Protein AF-A0A099P5V4-F1 (afdb_monomer)

Solvent-accessible surface area (backbone atoms only — not comparable to full-atom values): 6683 Å² total; per-residue (Å²): 138,82,89,87,83,86,89,83,86,89,83,87,78,86,81,73,80,55,70,65,63,56,48,53,53,48,50,54,51,50,51,51,51,50,50,51,52,50,52,52,49,51,50,51,52,48,55,48,23,68,74,64,77,38,76,84,77,73,44,71,67,56,54,51,54,46,51,54,50,51,52,50,51,49,50,55,51,50,53,53,48,52,52,53,48,43,53,52,13,63,75,67,76,44,53,56,69,58,49,35,58,73,68,69,57,78,77,91,127

Structure (mmCIF, N/CA/C/O backbone):
data_AF-A0A099P5V4-F1
#
_entry.id   AF-A0A099P5V4-F1
#
loop_
_atom_site.group_PDB
_atom_site.id
_atom_site.type_symbol
_atom_site.label_atom_id
_atom_site.label_alt_id
_atom_site.label_comp_id
_atom_site.label_asym_id
_atom_site.label_entity_id
_atom_site.label_seq_id
_atom_site.pdbx_PDB_ins_code
_atom_site.Cartn_x
_atom_site.Cartn_y
_atom_site.Cartn_z
_atom_site.occupancy
_atom_site.B_iso_or_equiv
_atom_site.auth_seq_id
_atom_site.auth_comp_id
_atom_site.auth_asym_id
_atom_site.auth_atom_id
_atom_site.pdbx_PDB_model_num
ATOM 1 N N . MET A 1 1 ? 25.195 -26.135 -80.500 1.00 47.72 1 MET A N 1
ATOM 2 C CA . MET A 1 1 ? 26.114 -25.546 -79.502 1.00 47.72 1 MET A CA 1
ATOM 3 C C . MET A 1 1 ? 27.207 -24.813 -80.268 1.00 47.72 1 MET A C 1
ATOM 5 O O . MET A 1 1 ? 27.609 -25.393 -81.273 1.00 47.72 1 MET A O 1
ATOM 9 N N . PRO A 1 2 ? 27.705 -23.632 -79.857 1.00 46.94 2 PRO A N 1
ATOM 10 C CA . PRO A 1 2 ? 27.495 -22.953 -78.572 1.00 46.94 2 PRO A CA 1
ATOM 11 C C . PRO A 1 2 ? 27.063 -21.466 -78.682 1.00 46.94 2 PRO A C 1
ATOM 13 O O . PRO A 1 2 ? 27.119 -20.860 -79.745 1.00 46.94 2 PRO A O 1
ATOM 16 N N . ASP A 1 3 ? 26.602 -20.943 -77.544 1.00 38.41 3 ASP A N 1
ATOM 17 C CA . ASP A 1 3 ? 26.937 -19.653 -76.920 1.00 38.41 3 ASP A CA 1
ATOM 18 C C . ASP A 1 3 ? 26.906 -18.356 -77.751 1.00 38.41 3 ASP A C 1
ATOM 20 O O . ASP A 1 3 ? 27.749 -18.112 -78.605 1.00 38.41 3 ASP A O 1
ATOM 24 N N . ASN A 1 4 ? 26.046 -17.406 -77.372 1.00 42.34 4 ASN A N 1
ATOM 25 C 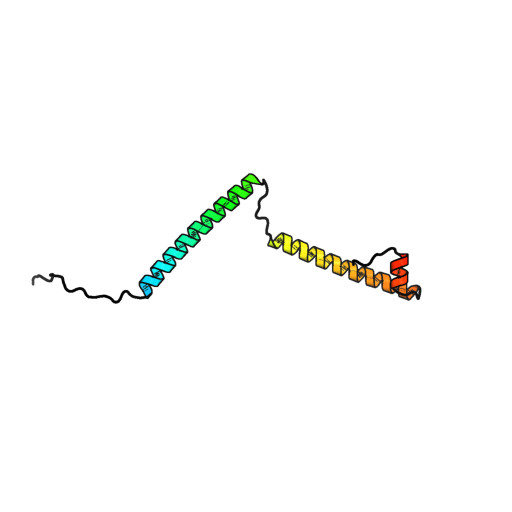CA . ASN A 1 4 ? 26.421 -16.469 -76.307 1.00 42.34 4 ASN A CA 1
ATOM 26 C C . ASN A 1 4 ? 25.240 -15.545 -75.969 1.00 42.34 4 ASN A C 1
ATOM 28 O O . ASN A 1 4 ? 24.699 -14.836 -76.816 1.00 42.34 4 ASN A O 1
ATOM 32 N N . VAL A 1 5 ? 24.828 -15.593 -74.711 1.00 46.56 5 VAL A N 1
ATOM 33 C CA . VAL A 1 5 ? 23.662 -14.915 -74.151 1.00 46.56 5 VAL A CA 1
ATOM 34 C C . VAL A 1 5 ? 24.185 -13.760 -73.277 1.00 46.56 5 VAL A C 1
ATOM 36 O O . VAL A 1 5 ? 25.009 -14.005 -72.402 1.00 46.56 5 VAL A O 1
ATOM 39 N N . ILE A 1 6 ? 23.640 -12.547 -73.524 1.00 43.12 6 ILE A N 1
ATOM 40 C CA . ILE A 1 6 ? 23.657 -11.246 -72.774 1.00 43.12 6 ILE A CA 1
ATOM 41 C C . ILE A 1 6 ? 25.022 -10.504 -72.639 1.00 43.12 6 ILE A C 1
ATOM 43 O O . ILE A 1 6 ? 26.058 -11.148 -72.761 1.00 43.12 6 ILE A O 1
ATOM 47 N N . PRO A 1 7 ? 25.094 -9.175 -72.333 1.00 54.56 7 PRO A N 1
ATOM 48 C CA . PRO A 1 7 ? 24.034 -8.158 -72.164 1.00 54.56 7 PRO A CA 1
ATOM 49 C C . PRO A 1 7 ? 24.331 -6.724 -72.672 1.00 54.56 7 PRO A C 1
ATOM 51 O O . PRO A 1 7 ? 25.476 -6.284 -72.740 1.00 54.56 7 PRO A O 1
ATOM 54 N N . ARG A 1 8 ? 23.284 -5.906 -72.877 1.00 42.66 8 ARG A N 1
ATOM 55 C CA . ARG A 1 8 ? 23.420 -4.455 -72.669 1.00 42.66 8 ARG A CA 1
ATOM 56 C C . ARG A 1 8 ? 22.180 -3.868 -72.009 1.00 42.66 8 ARG A C 1
ATOM 58 O O . ARG A 1 8 ? 21.088 -3.874 -72.563 1.00 42.66 8 ARG A O 1
ATOM 65 N N . GLU A 1 9 ? 22.417 -3.436 -70.781 1.00 49.00 9 GLU A N 1
ATOM 66 C CA . GLU A 1 9 ? 21.536 -2.680 -69.912 1.00 49.00 9 GLU A CA 1
ATOM 67 C C . GLU A 1 9 ? 20.928 -1.446 -70.591 1.00 49.00 9 GLU A C 1
ATOM 69 O O . GLU A 1 9 ? 21.418 -0.966 -71.613 1.00 49.00 9 GLU A O 1
ATOM 74 N N . MET A 1 10 ? 19.967 -0.873 -69.862 1.00 44.94 10 MET A N 1
ATOM 75 C CA . MET A 1 10 ? 19.507 0.519 -69.883 1.00 44.94 10 MET A CA 1
ATOM 76 C C . MET A 1 10 ? 18.119 0.717 -70.483 1.00 44.94 10 MET A C 1
ATOM 78 O O . MET A 1 10 ? 17.961 1.092 -71.636 1.00 44.94 10 MET A O 1
ATOM 82 N N . LEU A 1 11 ? 17.110 0.557 -69.623 1.00 38.97 11 LEU A N 1
ATOM 83 C CA . LEU A 1 11 ? 16.170 1.640 -69.320 1.00 38.97 11 LEU A CA 1
ATOM 84 C C . LEU A 1 11 ? 15.449 1.317 -68.009 1.00 38.97 11 LEU A C 1
ATOM 86 O O . LEU A 1 11 ? 14.443 0.616 -67.947 1.00 38.97 11 LEU A O 1
ATOM 90 N N . ALA A 1 12 ? 16.049 1.823 -66.937 1.00 43.69 12 ALA A N 1
ATOM 91 C CA . ALA A 1 12 ? 15.450 1.912 -65.626 1.00 43.69 12 ALA A CA 1
ATOM 92 C C . ALA A 1 12 ? 14.345 2.974 -65.635 1.00 43.69 12 ALA A C 1
ATOM 94 O O . ALA A 1 12 ? 14.634 4.149 -65.832 1.00 43.69 12 ALA A O 1
ATOM 95 N N . THR A 1 13 ? 13.117 2.570 -65.319 1.00 44.72 13 THR A N 1
ATOM 96 C CA . THR A 1 13 ? 12.173 3.374 -64.524 1.00 44.72 13 THR A CA 1
ATOM 97 C C . THR A 1 13 ? 11.353 2.459 -63.607 1.00 44.72 13 THR A C 1
ATOM 99 O O . THR A 1 13 ? 10.133 2.552 -63.510 1.00 44.72 13 THR A O 1
ATOM 102 N N . SER A 1 14 ? 12.027 1.573 -62.865 1.00 41.53 14 SER A N 1
ATOM 103 C CA . SER A 1 14 ? 11.439 0.953 -61.673 1.00 41.53 14 SER A CA 1
ATOM 104 C C . SER A 1 14 ? 11.407 1.985 -60.537 1.00 41.53 14 SER A C 1
ATOM 106 O O . SER A 1 14 ? 12.290 2.024 -59.683 1.00 41.53 14 SER A O 1
ATOM 108 N N . SER A 1 15 ? 10.404 2.862 -60.542 1.00 51.25 15 SER A N 1
ATOM 109 C CA . SER A 1 15 ? 10.102 3.746 -59.408 1.00 51.25 15 SER A CA 1
ATOM 110 C C . SER A 1 15 ? 8.811 3.313 -58.716 1.00 51.25 15 SER A C 1
ATOM 112 O O . SER A 1 15 ? 7.896 4.102 -58.498 1.00 51.25 15 SER A O 1
ATOM 114 N N . THR A 1 16 ? 8.754 2.045 -58.330 1.00 48.59 16 THR A N 1
ATOM 115 C CA . THR A 1 16 ? 7.867 1.551 -57.276 1.00 48.59 16 THR A CA 1
ATOM 116 C C . THR A 1 16 ? 8.771 1.084 -56.149 1.00 48.59 16 THR A C 1
ATOM 118 O O . THR A 1 16 ? 9.144 -0.080 -56.066 1.00 48.59 16 THR A O 1
ATOM 121 N N . VAL A 1 17 ? 9.227 2.026 -55.322 1.00 53.44 17 VAL A N 1
ATOM 122 C CA . VAL A 1 17 ? 9.925 1.681 -54.080 1.00 53.44 17 VAL A CA 1
ATOM 123 C C . VAL A 1 17 ? 8.899 0.979 -53.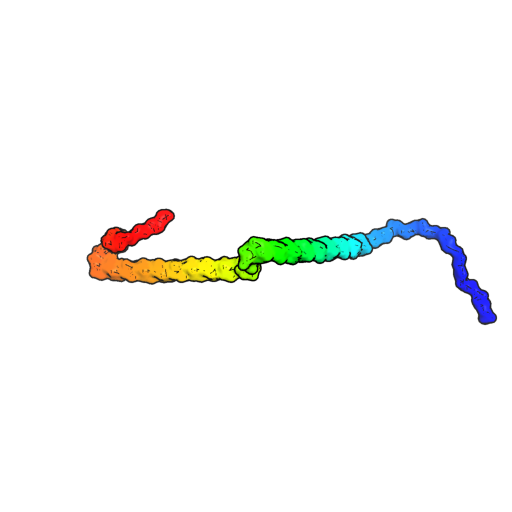200 1.00 53.44 17 VAL A C 1
ATOM 125 O O . VAL A 1 17 ? 8.028 1.646 -52.641 1.00 53.44 17 VAL A O 1
ATOM 128 N N . ASP A 1 18 ? 8.981 -0.349 -53.134 1.00 57.62 18 ASP A N 1
ATOM 129 C CA . ASP A 1 18 ? 8.051 -1.189 -52.392 1.00 57.62 18 ASP A CA 1
ATOM 130 C C . ASP A 1 18 ? 7.841 -0.645 -50.968 1.00 57.62 18 ASP A C 1
ATOM 132 O O . ASP A 1 18 ? 8.817 -0.436 -50.232 1.00 57.62 18 ASP A O 1
ATOM 136 N N . PRO A 1 19 ? 6.585 -0.411 -50.537 1.00 63.28 19 PRO A N 1
ATOM 137 C CA . PRO A 1 19 ? 6.285 0.089 -49.194 1.00 63.28 19 PRO A CA 1
ATOM 138 C C . PRO A 1 19 ? 6.833 -0.845 -48.102 1.00 63.28 19 PRO A C 1
ATOM 140 O O . PRO A 1 19 ? 7.186 -0.390 -47.013 1.00 63.28 19 PRO A O 1
ATOM 143 N N . ASN A 1 20 ? 6.996 -2.128 -48.433 1.00 66.12 20 ASN A N 1
ATOM 144 C CA . ASN A 1 20 ? 7.547 -3.161 -47.565 1.00 66.12 20 ASN A CA 1
ATOM 145 C C . ASN A 1 20 ? 9.032 -2.919 -47.226 1.00 66.12 20 ASN A C 1
ATOM 147 O O . ASN A 1 20 ? 9.436 -2.990 -46.070 1.00 66.12 20 ASN A O 1
ATOM 151 N N . LEU A 1 21 ? 9.834 -2.482 -48.203 1.00 70.88 21 LEU A N 1
ATOM 152 C CA . LEU A 1 21 ? 11.264 -2.219 -48.008 1.00 70.88 21 LEU A CA 1
ATOM 153 C C . LEU A 1 21 ? 11.516 -0.984 -47.124 1.00 70.88 21 LEU A C 1
ATOM 155 O O . LEU A 1 21 ? 12.510 -0.901 -46.399 1.00 70.88 21 LEU A O 1
ATOM 159 N N . ARG A 1 22 ? 10.616 0.007 -47.176 1.00 73.44 22 ARG A N 1
ATOM 160 C CA . ARG A 1 22 ? 10.660 1.179 -46.282 1.00 73.44 22 ARG A CA 1
ATOM 161 C C . ARG A 1 22 ? 10.294 0.794 -44.850 1.00 73.44 22 ARG A C 1
ATOM 163 O O . ARG A 1 22 ? 10.914 1.297 -43.914 1.00 73.44 22 ARG A O 1
ATOM 170 N N . LEU A 1 23 ? 9.320 -0.100 -44.687 1.00 74.62 23 LEU A N 1
ATOM 171 C CA . LEU A 1 23 ? 8.893 -0.601 -43.386 1.00 74.62 23 LEU A CA 1
ATOM 172 C C . LEU A 1 23 ? 9.993 -1.435 -42.716 1.00 74.62 23 LEU A C 1
ATOM 174 O O . LEU A 1 23 ? 10.329 -1.169 -41.567 1.00 74.62 23 LEU A O 1
ATOM 178 N N . GLU A 1 24 ? 10.639 -2.341 -43.451 1.00 78.31 24 GLU A N 1
ATOM 179 C CA . GLU A 1 24 ? 11.770 -3.132 -42.946 1.00 78.31 24 GLU A CA 1
ATOM 180 C C . GLU A 1 24 ? 12.950 -2.262 -42.497 1.00 78.31 24 GLU A C 1
ATOM 182 O O . GLU A 1 24 ? 13.543 -2.499 -41.445 1.00 78.31 24 GLU A O 1
ATOM 187 N N . LYS A 1 25 ? 13.277 -1.207 -43.255 1.00 80.44 25 LYS A N 1
ATOM 188 C CA . LYS A 1 25 ? 14.321 -0.245 -42.862 1.00 80.44 25 LYS A CA 1
ATOM 189 C C . LYS A 1 25 ? 13.963 0.497 -41.574 1.00 80.44 25 LYS A C 1
ATOM 191 O O . LYS A 1 25 ? 14.839 0.727 -40.742 1.00 80.44 25 LYS A O 1
ATOM 196 N N . ASN A 1 26 ? 12.692 0.857 -41.397 1.00 80.88 26 ASN A N 1
ATOM 197 C CA . ASN A 1 26 ? 12.220 1.509 -40.178 1.00 80.88 26 ASN A CA 1
ATOM 198 C C . ASN A 1 26 ? 12.237 0.559 -38.977 1.00 80.88 26 ASN A C 1
ATOM 200 O O . ASN A 1 26 ? 12.664 0.983 -37.907 1.00 80.88 26 ASN A O 1
ATOM 204 N N . ILE A 1 27 ? 11.836 -0.703 -39.159 1.00 84.50 27 ILE A N 1
ATOM 205 C CA . ILE A 1 27 ? 11.893 -1.742 -38.122 1.00 84.50 27 ILE A CA 1
ATOM 206 C C . ILE A 1 27 ? 13.338 -1.947 -37.672 1.00 84.50 27 ILE A C 1
ATOM 208 O O . ILE A 1 27 ? 13.620 -1.781 -36.493 1.00 84.50 27 ILE A O 1
ATOM 212 N N . ARG A 1 28 ? 14.279 -2.153 -38.603 1.00 84.69 28 ARG A N 1
ATOM 213 C CA . ARG A 1 28 ? 15.705 -2.305 -38.263 1.00 84.69 28 ARG A CA 1
ATOM 214 C C . ARG A 1 28 ? 16.266 -1.085 -37.539 1.00 84.69 28 ARG A C 1
ATOM 216 O O . ARG A 1 28 ? 17.032 -1.219 -36.591 1.00 84.69 28 ARG A O 1
ATOM 223 N N . ARG A 1 29 ? 15.885 0.124 -37.964 1.00 87.38 29 ARG A N 1
ATOM 224 C CA . ARG A 1 29 ? 16.298 1.359 -37.282 1.00 87.38 29 ARG A CA 1
ATOM 225 C C . ARG A 1 29 ? 15.753 1.416 -35.854 1.00 87.38 29 ARG A C 1
ATOM 227 O O . ARG A 1 29 ? 16.499 1.768 -34.949 1.00 87.38 29 ARG A O 1
ATOM 234 N N . LEU A 1 30 ? 14.480 1.078 -35.661 1.00 82.50 30 LEU A N 1
ATOM 235 C CA . LEU A 1 30 ? 13.834 1.043 -34.347 1.00 82.50 30 LEU A CA 1
ATOM 236 C C . LEU A 1 30 ? 14.427 -0.048 -33.449 1.00 82.50 30 LEU A C 1
ATOM 238 O O . LEU A 1 30 ? 14.612 0.192 -32.264 1.00 82.50 30 LEU A O 1
ATOM 242 N N . GLU A 1 31 ? 14.778 -1.208 -34.000 1.00 82.19 31 GLU A N 1
ATOM 243 C CA . GLU A 1 31 ? 15.463 -2.287 -33.281 1.00 82.19 31 GLU A CA 1
ATOM 244 C C . GLU A 1 31 ? 16.848 -1.849 -32.804 1.00 82.19 31 GLU A C 1
ATOM 246 O O . GLU A 1 31 ? 17.179 -2.047 -31.639 1.00 82.19 31 GLU A O 1
ATOM 251 N N . VAL A 1 32 ? 17.626 -1.182 -33.663 1.00 87.75 32 VAL A N 1
ATOM 252 C CA . VAL A 1 32 ? 18.927 -0.609 -33.283 1.00 87.75 32 VAL A CA 1
ATOM 253 C C . VAL A 1 32 ? 18.755 0.481 -32.224 1.00 87.75 32 VAL A C 1
ATOM 255 O O . VAL A 1 32 ? 19.504 0.515 -31.255 1.00 87.75 32 VAL A O 1
ATOM 258 N N . GLN A 1 33 ? 17.748 1.347 -32.356 1.00 84.00 33 GLN A N 1
ATOM 259 C CA . GLN A 1 33 ? 17.452 2.366 -31.345 1.00 84.00 33 GLN A CA 1
ATOM 260 C C . GLN A 1 33 ? 17.031 1.746 -30.009 1.00 84.00 33 GLN A C 1
ATOM 262 O O . GLN A 1 33 ? 17.485 2.202 -28.966 1.00 84.00 33 GLN A O 1
ATOM 267 N N . LEU A 1 34 ? 16.213 0.692 -30.025 1.00 80.31 34 LEU A N 1
ATOM 268 C CA . LEU A 1 34 ? 15.830 -0.046 -28.824 1.00 80.31 34 LEU A CA 1
ATOM 269 C C . LEU A 1 34 ? 17.024 -0.743 -28.185 1.00 80.31 34 LEU A C 1
ATOM 271 O O . LEU A 1 34 ? 17.126 -0.757 -26.962 1.00 80.31 34 LEU A O 1
ATOM 275 N N . GLN A 1 35 ? 17.910 -1.320 -28.990 1.00 84.62 35 GLN A N 1
ATOM 276 C CA . GLN A 1 35 ? 19.112 -1.973 -28.497 1.00 84.62 35 GLN A CA 1
ATOM 277 C C . GLN A 1 35 ? 20.054 -0.956 -27.845 1.00 84.62 35 GLN A C 1
ATOM 279 O O . GLN A 1 35 ? 20.443 -1.143 -26.696 1.00 84.62 35 GLN A O 1
ATOM 284 N N . ASN A 1 36 ? 20.316 0.166 -28.518 1.00 85.25 36 ASN A N 1
ATOM 285 C CA . ASN A 1 36 ? 21.129 1.250 -27.972 1.00 85.25 36 ASN A CA 1
ATOM 286 C C . ASN A 1 36 ? 20.515 1.818 -26.687 1.00 85.25 36 ASN A C 1
ATOM 288 O O . ASN A 1 36 ? 21.218 1.998 -25.700 1.00 85.25 36 ASN A O 1
ATOM 292 N N . LEU A 1 37 ? 19.195 2.029 -26.657 1.00 81.75 37 LEU A N 1
ATOM 293 C CA . LEU A 1 37 ? 18.503 2.545 -25.477 1.00 81.75 37 LEU A CA 1
ATOM 294 C C . LEU A 1 37 ? 18.543 1.553 -24.305 1.00 81.75 37 LEU A C 1
ATOM 296 O O . LEU A 1 37 ? 18.694 1.959 -23.156 1.00 81.75 37 LEU A O 1
ATOM 300 N N . LYS A 1 38 ? 18.441 0.245 -24.576 1.00 76.56 38 LYS A N 1
ATOM 301 C CA . LYS A 1 38 ? 18.609 -0.803 -23.557 1.00 76.56 38 LYS A CA 1
ATOM 302 C C . LYS A 1 38 ? 20.030 -0.831 -23.006 1.00 76.56 38 LYS A C 1
ATOM 304 O O . LYS A 1 38 ? 20.202 -0.993 -21.802 1.00 76.56 38 LYS A O 1
ATOM 309 N N . GLU A 1 39 ? 21.032 -0.666 -23.862 1.00 83.38 39 GLU A N 1
ATOM 310 C CA . GLU A 1 39 ? 22.438 -0.611 -23.456 1.00 83.38 39 GLU A CA 1
ATOM 311 C C . GLU A 1 39 ? 22.750 0.649 -22.643 1.00 83.38 39 GLU A C 1
ATOM 313 O O . GLU A 1 39 ? 23.421 0.560 -2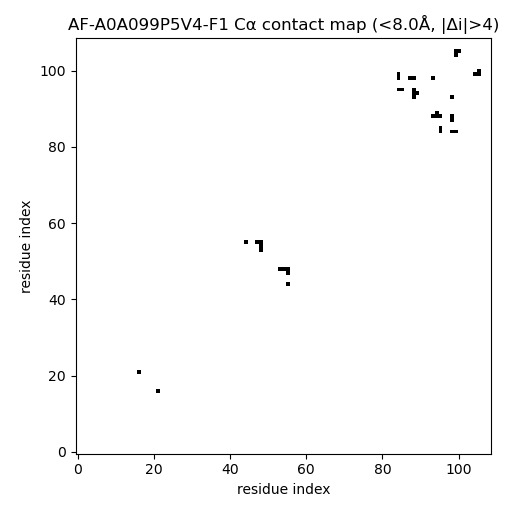1.616 1.00 83.38 39 GLU A O 1
ATOM 318 N N . GLU A 1 40 ? 22.224 1.808 -23.042 1.00 82.62 40 GLU A N 1
ATOM 319 C CA . GLU A 1 40 ? 22.321 3.051 -22.270 1.00 82.62 40 GLU A CA 1
ATOM 320 C C . GLU A 1 40 ? 21.632 2.918 -20.912 1.00 82.62 40 GLU A C 1
ATOM 322 O O . GLU A 1 40 ? 22.208 3.280 -19.889 1.00 82.62 40 GLU A O 1
ATOM 327 N N . HIS A 1 41 ? 20.438 2.324 -20.873 1.00 77.62 41 HIS A N 1
ATOM 328 C CA . HIS A 1 41 ? 19.731 2.070 -19.624 1.00 77.62 41 HIS A CA 1
ATOM 329 C C . HIS A 1 41 ? 20.498 1.097 -18.718 1.00 77.62 41 HIS A C 1
ATOM 331 O O . HIS A 1 41 ? 20.572 1.315 -17.512 1.00 77.62 41 HIS A O 1
ATOM 337 N N . ALA A 1 42 ? 21.095 0.039 -19.276 1.00 76.00 42 ALA A N 1
ATOM 338 C CA . ALA A 1 42 ? 21.907 -0.909 -18.516 1.00 76.00 42 ALA A CA 1
ATOM 339 C C . ALA A 1 42 ? 23.154 -0.239 -17.917 1.00 76.00 42 ALA A C 1
ATOM 341 O O . ALA A 1 42 ? 23.448 -0.446 -16.741 1.00 76.00 42 ALA A O 1
ATOM 342 N N . LYS A 1 43 ? 23.839 0.615 -18.689 1.00 82.25 43 LYS A N 1
ATOM 343 C CA . LYS A 1 43 ? 24.992 1.395 -18.214 1.00 82.25 43 LYS A CA 1
ATOM 344 C C . LYS A 1 43 ? 24.599 2.388 -17.126 1.00 82.25 43 LYS A C 1
ATOM 346 O O . LYS A 1 43 ? 25.226 2.411 -16.074 1.00 82.25 43 LYS A O 1
ATOM 351 N N . LEU A 1 44 ? 23.531 3.157 -17.337 1.00 77.88 44 LEU A N 1
ATOM 352 C CA . LEU A 1 44 ? 23.040 4.114 -16.345 1.00 77.88 44 LEU A CA 1
ATOM 353 C C . LEU A 1 44 ? 22.593 3.415 -15.058 1.00 77.88 44 LEU A C 1
ATOM 355 O O . LEU A 1 44 ? 22.916 3.888 -13.974 1.00 77.88 44 LEU A O 1
ATOM 359 N N . ALA A 1 45 ? 21.899 2.278 -15.160 1.00 69.44 45 ALA A N 1
ATOM 360 C CA . ALA A 1 45 ? 21.495 1.478 -14.006 1.00 69.44 45 ALA A CA 1
ATOM 361 C C . ALA A 1 45 ? 22.704 0.923 -13.236 1.00 69.44 45 ALA A C 1
ATOM 363 O O . ALA A 1 45 ? 22.693 0.913 -12.004 1.00 69.44 45 ALA A O 1
ATOM 364 N N . GLN A 1 46 ? 23.752 0.503 -13.949 1.00 72.88 46 GLN A N 1
ATOM 365 C CA . GLN A 1 46 ? 25.005 0.061 -13.348 1.00 72.88 46 GLN A CA 1
ATOM 366 C C . GLN A 1 46 ? 25.723 1.215 -12.631 1.00 72.88 46 GLN A C 1
ATOM 368 O O . GLN A 1 46 ? 26.035 1.090 -11.450 1.00 72.88 46 GLN A O 1
ATOM 373 N N . GLU A 1 47 ? 25.906 2.363 -13.289 1.00 74.56 47 GLU A N 1
ATOM 374 C CA . GLU A 1 47 ? 26.537 3.547 -12.688 1.00 74.56 47 GLU A CA 1
ATOM 375 C C . GLU A 1 47 ? 25.770 4.062 -11.461 1.00 74.56 47 GLU A C 1
ATOM 377 O O . GLU A 1 47 ? 26.366 4.491 -10.471 1.00 74.56 47 GLU A O 1
ATOM 382 N N . LEU A 1 48 ? 24.438 4.014 -11.509 1.00 63.97 48 LEU A N 1
ATOM 383 C CA . LEU A 1 48 ? 23.571 4.356 -10.385 1.00 63.97 48 LEU A CA 1
ATOM 384 C C . LEU A 1 48 ? 23.765 3.380 -9.220 1.00 63.97 48 LEU A C 1
ATOM 386 O O . LEU A 1 48 ? 23.929 3.829 -8.083 1.00 63.97 48 LEU A O 1
ATOM 390 N N . SER A 1 49 ? 23.797 2.073 -9.495 1.00 61.66 49 SER A N 1
ATOM 391 C CA . SER A 1 49 ? 24.032 1.032 -8.487 1.00 61.66 49 SER A CA 1
ATOM 392 C C . SER A 1 49 ? 25.415 1.147 -7.840 1.00 61.66 49 SER A C 1
ATOM 394 O O . SER A 1 49 ? 25.551 0.917 -6.639 1.00 61.66 49 SER A O 1
ATOM 396 N N . GLU A 1 50 ? 26.438 1.510 -8.613 1.00 63.09 50 GLU A N 1
ATOM 397 C CA . GLU A 1 50 ? 27.805 1.716 -8.123 1.00 63.09 50 GLU A CA 1
ATOM 398 C C . GLU A 1 50 ? 27.909 2.976 -7.248 1.00 63.09 50 GLU A C 1
ATOM 400 O O . GLU A 1 50 ? 28.573 2.955 -6.213 1.00 63.09 50 GLU A O 1
ATOM 405 N N . LYS A 1 51 ? 27.207 4.062 -7.607 1.00 60.56 51 LYS A N 1
ATOM 406 C CA . LYS A 1 51 ? 27.235 5.336 -6.861 1.00 60.56 51 LYS A CA 1
ATOM 407 C C . LYS A 1 51 ? 26.405 5.342 -5.578 1.00 60.56 51 LYS A C 1
ATOM 409 O O . LYS A 1 51 ? 26.743 6.075 -4.654 1.00 60.56 51 LYS A O 1
ATOM 414 N N . THR A 1 52 ? 25.320 4.574 -5.508 1.00 54.31 52 THR A N 1
ATOM 415 C CA . THR A 1 52 ? 24.435 4.554 -4.324 1.00 54.31 52 THR A CA 1
ATOM 416 C C . THR A 1 52 ? 24.706 3.394 -3.371 1.00 54.31 52 THR A C 1
ATOM 418 O O . THR A 1 52 ? 24.119 3.359 -2.293 1.00 54.31 52 THR A O 1
ATOM 421 N N . GLY A 1 53 ? 25.573 2.435 -3.728 1.00 53.31 53 GLY A N 1
ATOM 422 C CA . GLY A 1 53 ? 25.840 1.246 -2.901 1.00 53.31 53 GLY A CA 1
ATOM 423 C C . GLY A 1 53 ? 24.600 0.375 -2.647 1.00 53.31 53 GLY A C 1
ATOM 424 O O . GLY A 1 53 ? 24.647 -0.589 -1.886 1.00 53.31 53 GLY A O 1
ATOM 425 N N . GLN A 1 54 ? 23.485 0.710 -3.289 1.00 52.53 54 GLN A N 1
ATOM 426 C CA . GLN A 1 54 ? 22.229 0.000 -3.264 1.00 52.53 54 GLN A CA 1
ATOM 427 C C . GLN A 1 54 ? 22.048 -0.572 -4.656 1.00 52.53 54 GLN A C 1
ATOM 429 O O . GLN A 1 54 ? 22.084 0.149 -5.650 1.00 52.53 54 GLN A O 1
ATOM 434 N N . GLN A 1 55 ? 21.840 -1.885 -4.728 1.00 51.12 55 GLN A N 1
ATOM 435 C CA . GLN A 1 55 ? 21.150 -2.467 -5.869 1.00 51.12 55 GLN A CA 1
ATOM 436 C C . GLN A 1 55 ? 19.860 -1.657 -6.027 1.00 51.12 55 GLN A C 1
ATOM 438 O O . GLN A 1 55 ? 18.950 -1.825 -5.227 1.00 51.12 55 GLN A O 1
ATOM 443 N N . ILE A 1 56 ? 19.797 -0.742 -6.999 1.00 52.78 56 ILE A N 1
ATOM 444 C CA . ILE A 1 56 ? 18.603 0.073 -7.303 1.00 52.78 56 ILE A CA 1
ATOM 445 C C . ILE A 1 56 ? 17.501 -0.792 -7.947 1.00 52.78 56 ILE A C 1
ATOM 447 O O . ILE A 1 56 ? 16.376 -0.351 -8.165 1.00 52.78 56 ILE A O 1
ATOM 451 N N . ILE A 1 57 ? 17.789 -2.078 -8.157 1.00 55.91 57 ILE A N 1
ATOM 452 C CA . ILE A 1 57 ? 16.857 -3.073 -8.667 1.00 55.91 57 ILE A CA 1
ATOM 453 C C . ILE A 1 57 ? 16.528 -4.140 -7.601 1.00 55.91 57 ILE A C 1
ATOM 455 O O . ILE A 1 57 ? 16.795 -5.317 -7.832 1.00 55.91 57 ILE A O 1
ATOM 459 N N . PRO A 1 58 ? 15.920 -3.831 -6.440 1.00 52.59 58 PRO A N 1
ATOM 460 C CA . PRO A 1 58 ? 15.135 -4.812 -5.727 1.00 52.59 58 PRO A CA 1
ATOM 461 C C . PRO A 1 58 ? 13.679 -4.415 -5.948 1.00 52.59 58 PRO A C 1
ATOM 463 O O . PRO A 1 58 ? 13.087 -3.723 -5.127 1.00 52.59 58 PRO A O 1
ATOM 466 N N . ASP A 1 59 ? 13.148 -4.816 -7.104 1.00 61.22 59 ASP A N 1
ATOM 467 C CA . ASP A 1 59 ? 11.723 -4.961 -7.375 1.00 61.22 59 ASP A CA 1
ATOM 468 C C . ASP A 1 59 ? 10.838 -3.878 -6.737 1.00 61.22 59 ASP A C 1
ATOM 470 O O . ASP A 1 59 ? 10.242 -4.091 -5.678 1.00 61.22 59 ASP A O 1
ATOM 474 N N . TYR A 1 60 ? 10.656 -2.740 -7.412 1.00 63.88 60 TYR A N 1
ATOM 475 C CA . TYR A 1 60 ? 9.554 -1.816 -7.097 1.00 63.88 60 TYR A CA 1
ATOM 476 C C . TYR A 1 60 ? 8.235 -2.581 -6.858 1.00 63.88 60 TYR A C 1
ATOM 478 O O . TYR A 1 60 ? 7.473 -2.284 -5.942 1.00 63.88 60 TYR A O 1
ATOM 486 N N . GLU A 1 61 ? 8.019 -3.654 -7.621 1.00 67.69 61 GLU A N 1
ATOM 487 C CA . GLU A 1 61 ? 6.904 -4.577 -7.451 1.00 67.69 61 GLU A CA 1
ATOM 488 C C . GLU A 1 61 ? 6.886 -5.292 -6.086 1.00 67.69 61 GLU A C 1
ATOM 490 O O . GLU A 1 61 ? 5.820 -5.482 -5.503 1.00 67.69 61 GLU A O 1
ATOM 495 N N . LYS A 1 62 ? 8.040 -5.682 -5.538 1.00 72.12 62 LYS A N 1
ATOM 496 C CA . LYS A 1 62 ? 8.166 -6.322 -4.221 1.00 72.12 62 LYS A CA 1
ATOM 497 C C . LYS A 1 62 ? 7.888 -5.337 -3.095 1.00 72.12 62 LYS A C 1
ATOM 499 O O . LYS A 1 62 ? 7.196 -5.720 -2.150 1.00 72.12 62 LYS A O 1
ATOM 504 N N . GLU A 1 63 ? 8.365 -4.099 -3.204 1.00 76.81 63 GLU A N 1
ATOM 505 C CA . GLU A 1 63 ? 8.069 -3.059 -2.212 1.00 76.81 63 GLU A CA 1
ATOM 506 C C . GLU A 1 63 ? 6.596 -2.631 -2.285 1.00 76.81 63 GLU A C 1
ATOM 508 O O . GLU A 1 63 ? 5.911 -2.591 -1.266 1.00 76.81 63 GLU A O 1
ATOM 513 N N . MET A 1 64 ? 6.037 -2.478 -3.489 1.00 76.19 64 MET A N 1
ATOM 514 C CA . MET A 1 64 ? 4.602 -2.254 -3.685 1.00 76.19 64 MET A CA 1
ATOM 515 C C . MET A 1 64 ? 3.766 -3.407 -3.102 1.00 76.19 64 MET A C 1
ATOM 517 O O . MET A 1 64 ? 2.834 -3.181 -2.331 1.00 76.19 64 MET A O 1
ATOM 521 N N . LYS A 1 65 ? 4.129 -4.667 -3.382 1.00 80.31 65 LYS A N 1
ATOM 522 C CA . LYS A 1 65 ? 3.485 -5.857 -2.792 1.00 80.31 65 LYS A CA 1
ATOM 523 C C . LYS A 1 65 ? 3.645 -5.918 -1.274 1.00 80.31 65 LYS A C 1
ATOM 525 O O . LYS A 1 65 ? 2.803 -6.512 -0.596 1.00 80.31 65 LYS A O 1
ATOM 530 N N . ARG A 1 66 ? 4.734 -5.385 -0.718 1.00 82.75 66 ARG A N 1
ATOM 531 C CA . ARG A 1 66 ? 4.940 -5.284 0.731 1.00 82.75 66 ARG A CA 1
ATOM 532 C C . ARG A 1 66 ? 4.006 -4.235 1.328 1.00 82.75 66 ARG A C 1
ATOM 534 O O . ARG A 1 66 ? 3.318 -4.563 2.291 1.00 82.75 66 ARG A O 1
ATOM 541 N N . HIS A 1 67 ? 3.898 -3.055 0.724 1.00 83.62 67 HIS A N 1
ATOM 542 C CA . HIS A 1 67 ? 2.963 -2.016 1.157 1.00 83.62 67 HIS A CA 1
ATOM 543 C C . HIS A 1 67 ? 1.501 -2.463 1.069 1.00 83.62 67 HIS A C 1
ATOM 545 O O . HIS A 1 67 ? 0.764 -2.311 2.039 1.00 83.62 67 HIS A O 1
ATOM 551 N N . ILE A 1 68 ? 1.091 -3.118 -0.023 1.00 83.50 68 ILE A N 1
ATOM 552 C CA . ILE A 1 68 ? -0.266 -3.676 -0.160 1.00 83.50 68 ILE A CA 1
ATOM 553 C C . ILE A 1 68 ? -0.553 -4.696 0.952 1.00 83.50 68 ILE A C 1
ATOM 555 O O . ILE A 1 68 ? -1.623 -4.678 1.560 1.00 83.50 68 ILE A O 1
ATOM 559 N N . ARG A 1 69 ? 0.411 -5.574 1.266 1.00 88.81 69 ARG A N 1
ATOM 560 C CA . ARG A 1 69 ? 0.268 -6.547 2.362 1.00 88.81 69 ARG A CA 1
ATOM 561 C C . ARG A 1 69 ? 0.178 -5.879 3.729 1.00 88.81 69 ARG A C 1
ATOM 563 O O . ARG A 1 69 ? -0.615 -6.318 4.556 1.00 88.81 69 ARG A O 1
ATOM 570 N N . GLN A 1 70 ? 0.973 -4.840 3.970 1.00 89.44 70 GLN A N 1
ATOM 571 C CA . GLN A 1 70 ? 0.921 -4.075 5.215 1.00 89.44 70 GLN A CA 1
ATOM 572 C C . GLN A 1 70 ? -0.429 -3.375 5.383 1.00 89.44 70 GLN A C 1
ATOM 574 O O . GLN A 1 70 ? -1.015 -3.474 6.455 1.00 89.44 70 GLN A O 1
ATOM 579 N N . LEU A 1 71 ? -0.954 -2.758 4.322 1.00 90.19 71 LEU A N 1
ATOM 580 C CA . LEU A 1 71 ? -2.255 -2.091 4.352 1.00 90.19 71 LEU A CA 1
ATOM 581 C C . LEU A 1 71 ? -3.393 -3.086 4.604 1.00 90.19 71 LEU A C 1
ATOM 583 O O . LEU A 1 71 ? -4.242 -2.851 5.457 1.00 90.19 71 LEU A O 1
ATOM 587 N N . LYS A 1 72 ? -3.369 -4.243 3.929 1.00 90.56 72 LYS A N 1
ATOM 588 C CA . LYS A 1 72 ? -4.341 -5.320 4.165 1.00 90.56 72 LYS A CA 1
ATOM 589 C C . LYS A 1 72 ? -4.301 -5.804 5.614 1.00 90.56 72 LYS A C 1
ATOM 591 O O . LYS A 1 72 ? -5.344 -5.926 6.241 1.00 90.56 72 LYS A O 1
ATOM 596 N N . LYS A 1 73 ? -3.099 -6.027 6.156 1.00 91.12 73 LYS A N 1
ATOM 597 C CA . LYS A 1 73 ? -2.910 -6.460 7.545 1.00 91.12 73 LYS A CA 1
ATOM 598 C C . LYS A 1 73 ? -3.383 -5.405 8.549 1.00 91.12 73 LYS A C 1
ATOM 600 O O . LYS A 1 73 ? -3.958 -5.764 9.570 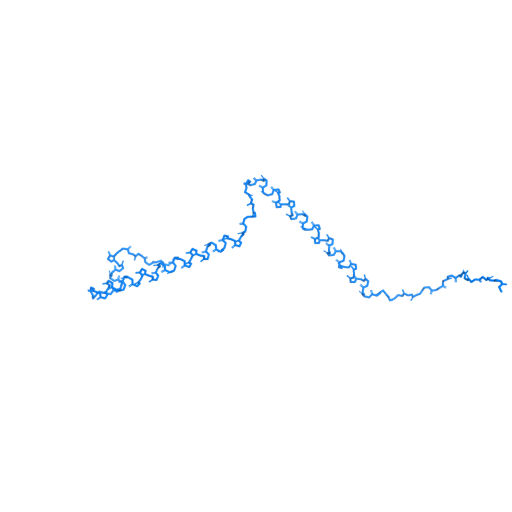1.00 91.12 73 LYS A O 1
ATOM 605 N N . TYR A 1 74 ? -3.134 -4.126 8.271 1.00 91.06 74 TYR A N 1
ATOM 606 C CA . TYR A 1 74 ? -3.638 -3.028 9.092 1.00 91.06 74 TYR A CA 1
ATOM 607 C C . TYR A 1 74 ? -5.171 -3.000 9.087 1.00 91.06 74 TYR A C 1
ATOM 609 O O . TYR A 1 74 ? -5.764 -2.965 10.159 1.00 91.06 74 TYR A O 1
ATOM 617 N N . ASN A 1 75 ? -5.805 -3.103 7.914 1.00 88.94 75 ASN A N 1
ATOM 618 C CA . ASN A 1 75 ? -7.266 -3.132 7.809 1.00 88.94 75 ASN A CA 1
ATOM 619 C C . ASN A 1 75 ? -7.862 -4.331 8.556 1.00 88.94 75 ASN A C 1
ATOM 621 O O . ASN A 1 75 ? -8.746 -4.148 9.379 1.00 88.94 75 ASN A O 1
ATOM 625 N N . GLU A 1 76 ? -7.318 -5.536 8.358 1.00 91.56 76 GLU A N 1
ATOM 626 C CA . GLU A 1 76 ? -7.767 -6.740 9.073 1.00 91.56 76 GLU A CA 1
ATOM 627 C C . GLU A 1 76 ? -7.646 -6.587 10.599 1.00 91.56 76 GLU A C 1
ATOM 629 O O . GLU A 1 76 ? -8.541 -6.989 11.343 1.00 91.56 76 GLU A O 1
ATOM 634 N N . LEU A 1 77 ? -6.552 -5.985 11.079 1.00 90.00 77 LEU A N 1
ATOM 635 C CA . LEU A 1 77 ? -6.363 -5.725 12.504 1.00 90.00 77 LEU A CA 1
ATOM 636 C C . LEU A 1 77 ? -7.338 -4.663 13.024 1.00 90.00 77 LEU A C 1
ATOM 638 O O . LEU A 1 77 ? -7.874 -4.824 14.121 1.00 90.00 77 LEU A O 1
ATOM 642 N N . LYS A 1 78 ? -7.574 -3.597 12.252 1.00 88.06 78 LYS A N 1
ATOM 643 C CA . LYS A 1 78 ? -8.532 -2.538 12.586 1.00 88.06 78 LYS A CA 1
ATOM 644 C C . LYS A 1 78 ? -9.942 -3.110 12.680 1.00 88.06 78 LYS A C 1
ATOM 646 O O . LYS A 1 78 ? -10.594 -2.895 13.693 1.00 88.06 78 LYS A O 1
ATOM 651 N N . ASP A 1 79 ? -10.365 -3.915 11.712 1.00 88.69 79 ASP A N 1
ATOM 652 C CA . ASP A 1 79 ? -11.686 -4.550 11.696 1.00 88.69 79 ASP A CA 1
ATOM 653 C C . ASP A 1 79 ? -11.879 -5.497 12.890 1.00 88.69 79 ASP A C 1
ATOM 655 O O . ASP A 1 79 ? -12.900 -5.433 13.578 1.00 88.69 79 ASP A O 1
ATOM 659 N N . LEU A 1 80 ? -10.877 -6.331 13.200 1.00 90.62 80 LEU A N 1
ATOM 660 C CA . LEU A 1 80 ? -10.916 -7.200 14.380 1.00 90.62 80 LEU A CA 1
ATOM 661 C C . LEU A 1 80 ? -11.007 -6.384 15.675 1.00 90.62 80 LEU A C 1
ATOM 663 O O . LEU A 1 80 ? -11.797 -6.711 16.560 1.00 90.62 80 LEU A O 1
ATOM 667 N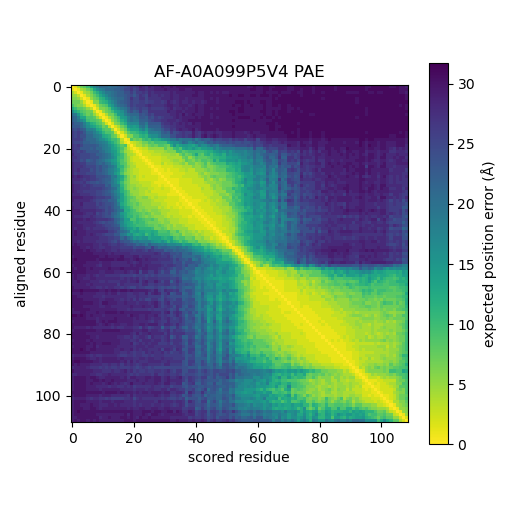 N . SER A 1 81 ? -10.211 -5.319 15.781 1.00 87.06 81 SER A N 1
ATOM 668 C CA . SER A 1 81 ? -10.203 -4.437 16.951 1.00 87.06 81 SER A CA 1
ATOM 669 C C . SER A 1 81 ? -11.551 -3.743 17.117 1.00 87.06 81 SER A C 1
ATOM 671 O O . SER A 1 81 ? -12.102 -3.749 18.211 1.00 87.06 81 SER A O 1
ATOM 673 N N . MET A 1 82 ? -12.139 -3.233 16.035 1.00 86.81 82 MET A N 1
ATOM 674 C CA . MET A 1 82 ? -13.473 -2.632 16.051 1.00 86.81 82 MET A CA 1
ATOM 675 C C . MET A 1 82 ? -14.549 -3.642 16.459 1.00 86.81 82 MET A C 1
ATOM 677 O O . MET A 1 82 ? -15.420 -3.306 17.257 1.00 86.81 82 MET A O 1
ATOM 681 N N . GLY A 1 83 ? -14.462 -4.893 15.996 1.00 88.31 83 GLY A N 1
ATOM 682 C CA . GLY A 1 83 ? -15.349 -5.969 16.445 1.00 88.31 83 GLY A CA 1
ATOM 683 C C . GLY A 1 83 ? -15.220 -6.262 17.944 1.00 88.31 83 GLY A C 1
ATOM 684 O O . GLY A 1 83 ? -16.226 -6.418 18.634 1.00 88.31 83 GLY A O 1
ATOM 685 N N . LEU A 1 84 ? -13.992 -6.283 18.475 1.00 87.06 84 LEU A N 1
ATOM 686 C CA . LEU A 1 84 ? -13.743 -6.443 19.913 1.00 87.06 84 LEU A CA 1
ATOM 687 C C . LEU A 1 84 ? -14.308 -5.267 20.717 1.00 87.06 84 LEU A C 1
ATOM 689 O O . LEU A 1 84 ? -14.986 -5.485 21.718 1.00 87.06 84 LEU A O 1
ATOM 693 N N . ILE A 1 85 ? -14.074 -4.033 20.266 1.00 86.25 85 ILE A N 1
ATOM 694 C CA . ILE A 1 85 ? -14.593 -2.823 20.914 1.00 86.25 85 ILE A CA 1
ATOM 695 C C . ILE A 1 85 ? -16.127 -2.831 20.889 1.00 86.25 85 ILE A C 1
ATOM 697 O O . ILE A 1 85 ? -16.740 -2.531 21.910 1.00 86.25 85 ILE A O 1
ATOM 701 N N . GLN A 1 86 ? -16.756 -3.246 19.783 1.00 86.19 86 GLN A N 1
ATOM 702 C CA . GLN A 1 86 ? -18.212 -3.378 19.699 1.00 86.19 86 GLN A CA 1
ATOM 703 C C . GLN A 1 86 ? -18.749 -4.411 20.698 1.00 86.19 86 GLN A C 1
ATOM 705 O O . GLN A 1 86 ? -19.707 -4.123 21.404 1.00 86.19 86 GLN A O 1
ATOM 710 N N . MET A 1 87 ? -18.107 -5.576 20.837 1.00 87.56 87 MET A N 1
ATOM 711 C CA . MET A 1 87 ? -18.521 -6.567 21.840 1.00 87.56 87 MET A CA 1
ATOM 712 C C . MET A 1 87 ? -18.389 -6.037 23.274 1.00 87.56 87 MET A C 1
ATOM 714 O O . MET A 1 87 ? -19.241 -6.312 24.120 1.00 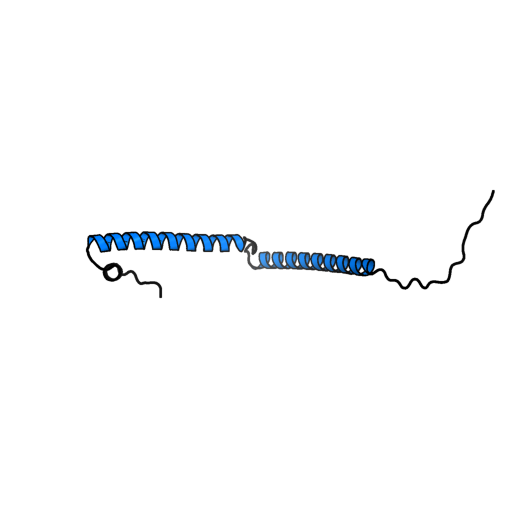87.56 87 MET A O 1
ATOM 718 N N . ILE A 1 88 ? -17.340 -5.261 23.561 1.00 85.12 88 ILE A N 1
ATOM 719 C CA . ILE A 1 88 ? -17.181 -4.608 24.867 1.00 85.12 88 ILE A CA 1
ATOM 720 C C . ILE A 1 88 ? -18.289 -3.561 25.062 1.00 85.12 88 ILE A C 1
ATOM 722 O O . ILE A 1 88 ? -18.884 -3.513 26.140 1.00 85.12 88 ILE A O 1
ATOM 726 N N . ALA A 1 89 ? -18.610 -2.781 24.028 1.00 86.69 89 ALA A N 1
ATOM 727 C CA . ALA A 1 89 ? -19.679 -1.784 24.040 1.00 86.69 89 ALA A CA 1
ATOM 728 C C . ALA A 1 89 ? -21.040 -2.422 24.336 1.00 86.69 89 ALA A C 1
ATOM 730 O O . ALA A 1 89 ? -21.725 -1.998 25.268 1.00 86.69 89 ALA A O 1
ATOM 731 N N . ASP A 1 90 ? -21.355 -3.523 23.654 1.00 86.00 90 ASP A N 1
ATOM 732 C CA . ASP A 1 90 ? -22.576 -4.296 23.868 1.00 86.00 90 ASP A CA 1
ATOM 733 C C . ASP A 1 90 ? -22.635 -4.870 25.293 1.00 86.00 90 ASP A C 1
ATOM 735 O O . ASP A 1 90 ? -23.668 -4.784 25.959 1.00 86.00 90 ASP A O 1
ATOM 739 N N .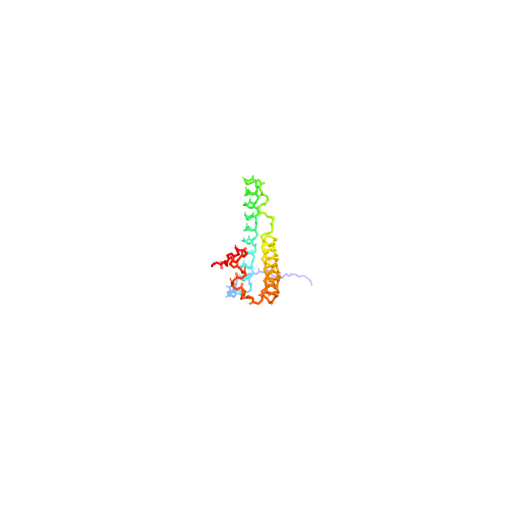 SER A 1 91 ? -21.514 -5.395 25.807 1.00 88.31 91 SER A N 1
ATOM 740 C CA . SER A 1 91 ? -21.442 -5.948 27.169 1.00 88.31 91 SER A CA 1
ATOM 741 C C . SER A 1 91 ? -21.655 -4.898 28.265 1.00 88.31 91 SER A C 1
ATOM 743 O O . SER A 1 91 ? -22.177 -5.215 29.333 1.00 88.31 91 SER A O 1
ATOM 745 N N . ARG A 1 92 ? -21.264 -3.645 27.999 1.00 85.44 92 ARG A N 1
ATOM 746 C CA . ARG A 1 92 ? -21.378 -2.517 28.932 1.00 85.44 92 ARG A CA 1
ATOM 747 C C . ARG A 1 92 ? -22.620 -1.654 28.688 1.00 85.44 92 ARG A C 1
ATOM 749 O O . ARG A 1 92 ? -22.848 -0.733 29.463 1.00 85.44 92 ARG A O 1
ATOM 756 N N . GLN A 1 93 ? -23.411 -1.946 27.649 1.00 83.62 93 GLN A N 1
ATOM 757 C CA . GLN A 1 93 ? -24.533 -1.116 27.180 1.00 83.62 93 GLN A CA 1
ATOM 758 C C . GLN A 1 93 ? -24.140 0.348 26.916 1.00 83.62 93 GLN A C 1
ATOM 760 O O . GLN A 1 93 ? -24.944 1.262 27.097 1.00 83.62 93 GLN A O 1
ATOM 765 N N . LEU A 1 94 ? -22.894 0.569 26.497 1.00 82.94 94 LEU A N 1
ATOM 766 C CA . LEU A 1 94 ? -22.379 1.884 26.127 1.00 82.94 94 LEU A CA 1
ATOM 767 C C . LEU A 1 94 ? -22.295 1.985 24.611 1.00 82.94 94 LEU A C 1
ATOM 769 O O . LEU A 1 94 ? -22.176 0.983 23.908 1.00 82.94 94 LEU A O 1
ATOM 773 N N . THR A 1 95 ? -22.345 3.203 24.086 1.00 81.69 95 THR A N 1
ATOM 774 C CA . THR A 1 95 ? -22.145 3.396 22.651 1.00 81.69 95 THR A CA 1
ATOM 775 C C . THR A 1 95 ? -20.677 3.173 22.283 1.00 81.69 95 THR A C 1
ATOM 777 O O . THR A 1 95 ? -19.766 3.464 23.061 1.00 81.69 95 THR A O 1
ATOM 780 N N . LEU A 1 96 ? -20.426 2.702 21.057 1.00 77.69 96 LEU A N 1
ATOM 781 C CA . LEU A 1 96 ? -19.072 2.467 20.540 1.00 77.69 96 LEU A CA 1
ATOM 782 C C . LEU A 1 96 ? -18.166 3.701 20.710 1.00 77.69 96 LEU A C 1
ATOM 784 O O . LEU A 1 96 ? -17.008 3.586 21.096 1.00 77.69 96 LEU A O 1
ATOM 788 N N . ARG A 1 97 ? -18.730 4.897 20.504 1.00 78.94 97 ARG A N 1
ATOM 789 C CA . ARG A 1 97 ? -18.028 6.179 20.637 1.00 78.94 97 ARG A CA 1
ATOM 790 C C . ARG A 1 97 ? -17.598 6.486 22.072 1.00 78.94 97 ARG A C 1
ATOM 792 O O . ARG A 1 97 ? -16.548 7.088 22.274 1.00 78.94 97 ARG A O 1
ATOM 799 N N . GLU A 1 98 ? -18.400 6.097 23.059 1.00 77.88 98 GLU A N 1
ATOM 800 C CA . GLU A 1 98 ? -18.081 6.287 24.478 1.00 77.88 98 GLU A CA 1
ATOM 801 C C . GLU A 1 98 ? -16.950 5.359 24.911 1.00 77.88 98 GLU A C 1
ATOM 803 O O . GLU A 1 98 ? -16.024 5.816 25.575 1.00 77.88 98 GLU A O 1
ATOM 808 N N . ILE A 1 99 ? -16.961 4.103 24.454 1.00 83.00 99 ILE A N 1
ATOM 809 C CA . ILE A 1 99 ? -15.879 3.150 24.735 1.00 83.00 99 ILE A CA 1
ATOM 810 C C . ILE A 1 99 ? -14.592 3.548 24.018 1.00 83.00 99 ILE A C 1
ATOM 812 O O . ILE A 1 99 ? -13.532 3.528 24.628 1.00 83.00 99 ILE A O 1
ATOM 816 N N . MET A 1 100 ? -14.654 3.957 22.749 1.00 77.69 100 MET A N 1
ATOM 817 C CA . MET A 1 100 ? -13.460 4.425 22.033 1.00 77.69 100 MET A CA 1
ATOM 818 C C . MET A 1 100 ? -12.831 5.647 22.713 1.00 77.69 100 MET A C 1
ATOM 820 O O . MET A 1 100 ? -11.609 5.734 22.798 1.00 77.69 100 MET A O 1
ATOM 824 N N . LYS A 1 101 ? -13.656 6.546 23.267 1.00 81.38 101 LYS A N 1
ATOM 825 C CA . LYS A 1 101 ? -13.191 7.686 24.065 1.00 81.38 101 LYS A CA 1
ATOM 826 C C . LYS A 1 101 ? -12.613 7.259 25.421 1.00 81.38 101 LYS A C 1
ATOM 828 O O . LYS A 1 101 ? -11.625 7.841 25.849 1.00 81.38 101 LYS A O 1
ATOM 833 N N . GLU A 1 102 ? -13.206 6.266 26.085 1.00 78.44 102 GLU A N 1
ATOM 834 C CA . GLU A 1 102 ? -12.690 5.677 27.335 1.00 78.44 102 GLU A CA 1
ATOM 835 C C . GLU A 1 102 ? -11.348 4.961 27.115 1.00 78.44 102 GLU A C 1
ATOM 837 O O . GLU A 1 102 ? -10.465 5.030 27.962 1.00 78.44 102 GLU A O 1
ATOM 842 N N . MET A 1 103 ? -11.180 4.304 25.965 1.00 76.94 103 MET A N 1
ATOM 843 C CA . MET A 1 103 ? -9.961 3.586 25.584 1.00 76.94 103 MET A CA 1
ATOM 844 C C . MET A 1 103 ? -8.899 4.483 24.921 1.00 76.94 103 MET A C 1
ATOM 846 O O . MET A 1 103 ? -7.888 3.958 24.460 1.00 76.94 103 MET A O 1
ATOM 850 N N . GLU A 1 104 ? -9.122 5.803 24.862 1.00 78.19 104 GLU A N 1
ATOM 851 C CA . GLU A 1 104 ? -8.220 6.799 24.250 1.00 78.19 104 GLU A CA 1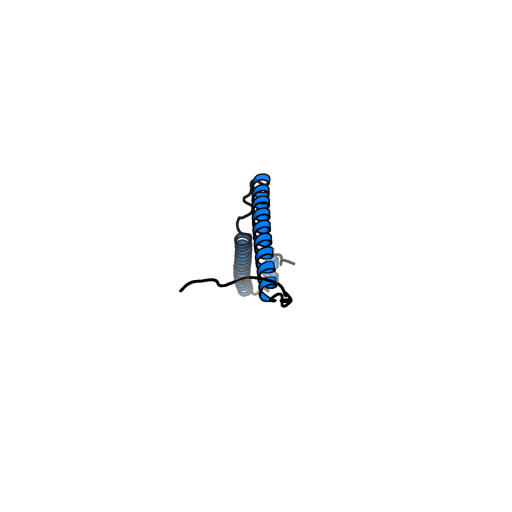
ATOM 852 C C . GLU A 1 104 ? -7.838 6.482 22.789 1.00 78.19 104 GLU A C 1
ATOM 854 O O . GLU A 1 104 ? -6.754 6.823 22.314 1.00 78.19 104 GLU A O 1
ATOM 859 N N . ILE A 1 105 ? -8.737 5.828 22.048 1.00 76.62 105 ILE A N 1
ATOM 860 C CA . ILE A 1 105 ? -8.529 5.497 20.636 1.00 76.62 105 ILE A CA 1
ATOM 861 C C . ILE A 1 105 ? -9.013 6.683 19.796 1.00 76.62 105 ILE A C 1
ATOM 863 O O . ILE A 1 105 ? -10.217 6.889 19.633 1.00 76.62 105 ILE A O 1
ATOM 867 N N . GLU A 1 106 ? -8.080 7.472 19.263 1.00 72.38 106 GLU A N 1
ATOM 868 C CA . GLU A 1 106 ? -8.396 8.525 18.294 1.00 72.38 106 GLU A CA 1
ATOM 869 C C . GLU A 1 106 ? -8.732 7.914 16.924 1.00 72.38 106 GLU A C 1
ATOM 871 O O . GLU A 1 106 ? -8.022 7.042 16.419 1.00 72.38 106 GLU A O 1
ATOM 876 N N . GLU A 1 107 ? -9.828 8.365 16.308 1.00 66.19 107 GLU A N 1
ATOM 877 C CA . GLU A 1 107 ? -10.108 8.054 14.905 1.00 66.19 107 GLU A CA 1
ATOM 878 C C . GLU A 1 107 ? -9.092 8.780 14.012 1.00 66.19 107 GLU A C 1
ATOM 880 O O . GLU A 1 107 ? -8.891 9.990 14.153 1.00 66.19 107 GLU A O 1
ATOM 885 N N . ASP A 1 108 ? -8.474 8.050 13.076 1.00 65.00 108 ASP A N 1
ATOM 886 C CA . ASP A 1 108 ? -7.659 8.652 12.017 1.00 65.00 108 ASP A CA 1
ATOM 887 C C . ASP A 1 108 ? -8.528 9.664 11.240 1.00 65.00 108 ASP A C 1
ATOM 889 O O . ASP A 1 108 ? -9.532 9.277 10.635 1.00 65.00 108 ASP A O 1
ATOM 893 N N . LYS A 1 109 ? -8.168 10.954 11.308 1.00 46.72 109 LYS A N 1
ATOM 894 C CA . LYS A 1 109 ? -8.841 12.061 10.602 1.00 46.72 109 LYS A CA 1
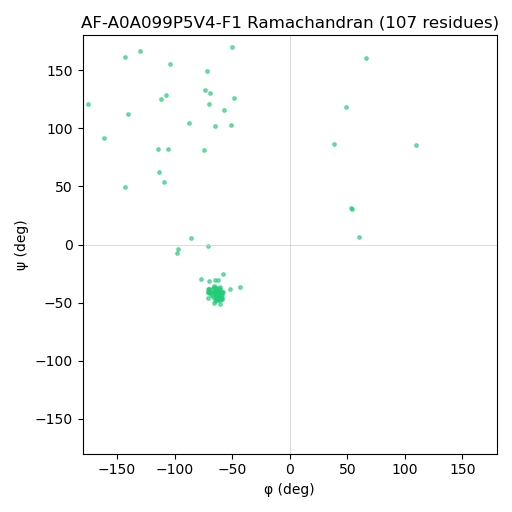ATOM 895 C C . LYS A 1 109 ? -8.600 12.044 9.097 1.00 46.72 109 LYS A C 1
ATOM 897 O O . LYS A 1 109 ? -7.459 11.741 8.683 1.00 46.72 109 LYS A O 1
#

Secondary structure (DSSP, 8-state):
------------------HHHHHHHHHHHHHHHHHHHHHHHHHHHHHHHHHHSS-S-S-HHHHHHHHHHHHHHHHHHHHHHHHHHHHHHHHHT--HHHHHHHTT-----

Organism: Pichia kudriavzevii (NCBI:txid4909)

Mean predicted aligned error: 18.89 Å

Radius of gyration: 36.14 Å; Cα contacts (8 Å, |Δi|>4): 20; chains: 1; bounding box: 52×38×108 Å

pLDDT: mean 72.45, std 15.51, range [38.41, 91.56]

Foldseek 3Di:
DDDDDDDDDDDDDPPPPDPVVVVVVVVVVVVVVVVVVVVVVVVVQVVVCVVPVDNPPPDPPVVVVVVVVVVVVVVVVVVVVLVVLVVVCVVVVHDSVVSCVVVVPDDDD

InterPro domains:
  IPR010760 DNA repair protein, Swi5 [PF07061] (23-107)
  IPR010760 DNA repair protein, Swi5 [PTHR28529] (26-106)

Sequence (109 aa):
MPDNVIPREMLATSSTVDPNLRLEKNIRRLEVQLQNLKEEHAKLAQELSEKTGQQIIPDYEKEMKRHIRQLKKYNELKDLSMGLIQMIADSRQLTLREIMKEMEIEEDK